Protein AF-A0A8H4LMF4-F1 (afdb_monomer)

Structure (mmCIF, N/CA/C/O backbone):
data_AF-A0A8H4LMF4-F1
#
_entry.id   AF-A0A8H4LMF4-F1
#
loop_
_atom_site.group_PDB
_atom_site.id
_atom_site.type_symbol
_atom_site.label_atom_id
_atom_site.label_alt_id
_atom_site.label_comp_id
_atom_site.label_asym_id
_atom_site.label_entity_id
_atom_site.label_seq_id
_atom_site.pdbx_PDB_ins_code
_atom_site.Cartn_x
_atom_site.Cartn_y
_atom_site.Cartn_z
_atom_site.occupancy
_atom_site.B_iso_or_equiv
_atom_site.auth_seq_id
_atom_site.auth_comp_id
_atom_site.auth_asym_id
_atom_site.auth_atom_id
_atom_site.pdbx_PDB_model_num
ATOM 1 N N . MET A 1 1 ? 52.850 6.516 -57.219 1.00 37.19 1 MET A N 1
ATOM 2 C CA . MET A 1 1 ? 51.976 7.660 -57.565 1.00 37.19 1 MET A CA 1
ATOM 3 C C . MET A 1 1 ? 50.960 7.797 -56.442 1.00 37.19 1 MET A C 1
ATOM 5 O O . MET A 1 1 ? 50.288 6.821 -56.139 1.00 37.19 1 MET A O 1
ATOM 9 N N . ALA A 1 2 ? 50.987 8.920 -55.722 1.00 30.38 2 ALA A N 1
ATOM 10 C CA . ALA A 1 2 ? 50.279 9.116 -54.456 1.00 30.38 2 ALA A CA 1
ATOM 11 C C . ALA A 1 2 ? 48.804 9.497 -54.676 1.00 30.38 2 ALA A C 1
ATOM 13 O O . ALA A 1 2 ? 48.503 10.345 -55.512 1.00 30.38 2 ALA A O 1
ATOM 14 N N . SER A 1 3 ? 47.906 8.867 -53.914 1.00 28.61 3 SER A N 1
ATOM 15 C CA . SER A 1 3 ? 46.463 9.133 -53.902 1.00 28.61 3 SER A CA 1
ATOM 16 C C . SER A 1 3 ? 46.163 10.343 -53.017 1.00 28.61 3 SER A C 1
ATOM 18 O O . SER A 1 3 ? 46.449 10.323 -51.821 1.00 28.61 3 SER A O 1
ATOM 20 N N . ILE A 1 4 ? 45.591 11.396 -53.596 1.00 36.53 4 ILE A N 1
ATOM 21 C CA . ILE A 1 4 ? 45.206 12.625 -52.895 1.00 36.53 4 ILE A CA 1
ATOM 22 C C . ILE A 1 4 ? 43.812 12.408 -52.288 1.00 36.53 4 ILE A C 1
ATOM 24 O O . ILE A 1 4 ? 42.828 12.309 -53.014 1.00 36.53 4 ILE A O 1
ATOM 28 N N . GLN A 1 5 ? 43.724 12.321 -50.959 1.00 33.41 5 GLN A N 1
ATOM 29 C CA . GLN A 1 5 ? 42.458 12.460 -50.230 1.00 33.41 5 GLN A CA 1
ATOM 30 C C . GLN A 1 5 ? 42.176 13.950 -49.961 1.00 33.41 5 GLN A C 1
ATOM 32 O O . GLN A 1 5 ? 43.108 14.675 -49.603 1.00 33.41 5 GLN A O 1
ATOM 37 N N . PRO A 1 6 ? 40.925 14.431 -50.071 1.00 35.62 6 PRO A N 1
ATOM 38 C CA . PRO A 1 6 ? 40.589 15.788 -49.665 1.00 35.62 6 PRO A CA 1
ATOM 39 C C . PRO A 1 6 ? 40.330 15.854 -48.152 1.00 35.62 6 PRO A C 1
ATOM 41 O O . PRO A 1 6 ? 39.355 15.307 -47.640 1.00 35.62 6 PRO A O 1
ATOM 44 N N . THR A 1 7 ? 41.192 16.577 -47.439 1.00 33.88 7 THR A N 1
ATOM 45 C CA . THR A 1 7 ? 40.993 16.957 -46.034 1.00 33.88 7 THR A CA 1
ATOM 46 C C . THR A 1 7 ? 40.410 18.368 -45.995 1.00 33.88 7 THR A C 1
ATOM 48 O O . THR A 1 7 ? 41.104 19.333 -46.312 1.00 33.88 7 THR A O 1
ATOM 51 N N . ILE A 1 8 ? 39.140 18.519 -45.616 1.00 35.94 8 ILE A N 1
ATOM 52 C CA . ILE A 1 8 ? 38.527 19.843 -45.427 1.00 35.94 8 ILE A CA 1
ATOM 53 C C . ILE A 1 8 ? 38.797 20.302 -43.986 1.00 35.94 8 ILE A C 1
ATOM 55 O O . ILE A 1 8 ? 38.193 19.798 -43.041 1.00 35.94 8 ILE A O 1
ATOM 59 N N . ASN A 1 9 ? 39.709 21.264 -43.821 1.00 31.86 9 ASN A N 1
ATOM 60 C CA . ASN A 1 9 ? 39.933 21.984 -42.564 1.00 31.86 9 ASN A CA 1
ATOM 61 C C . ASN A 1 9 ? 38.975 23.177 -42.476 1.00 31.86 9 ASN A C 1
ATOM 63 O O . ASN A 1 9 ? 39.055 24.093 -43.293 1.00 31.86 9 ASN A O 1
ATOM 67 N N . VAL A 1 10 ? 38.113 23.209 -41.458 1.00 36.44 10 VAL A N 1
ATOM 68 C CA . VAL A 1 10 ? 37.297 24.390 -41.145 1.00 36.44 10 VAL A CA 1
ATOM 69 C C . VAL A 1 10 ? 37.810 25.041 -39.862 1.00 36.44 10 VAL A C 1
ATOM 71 O O . VAL A 1 10 ? 37.569 24.547 -38.768 1.00 36.44 10 VAL A O 1
ATOM 74 N N . GLY A 1 11 ? 38.494 26.174 -40.043 1.00 30.83 11 GLY A N 1
ATOM 75 C CA . GLY A 1 11 ? 38.318 27.394 -39.247 1.00 30.83 11 GLY A CA 1
ATOM 76 C C . GLY A 1 11 ? 38.720 27.382 -37.771 1.00 30.83 11 GLY A C 1
ATOM 77 O O . GLY A 1 11 ? 37.921 27.078 -36.893 1.00 30.83 11 GLY A O 1
ATOM 78 N N . ASP A 1 12 ? 39.923 27.884 -37.513 1.00 37.81 12 ASP A N 1
ATOM 79 C CA . ASP A 1 12 ? 40.438 28.325 -36.216 1.00 37.81 12 ASP A CA 1
ATOM 80 C C . ASP A 1 12 ? 39.763 29.640 -35.750 1.00 37.81 12 ASP A C 1
ATOM 82 O O . ASP A 1 12 ? 39.756 30.626 -36.490 1.00 37.81 12 ASP A O 1
ATOM 86 N N . ARG A 1 13 ? 39.215 29.686 -34.523 1.00 37.28 13 ARG A N 1
ATOM 87 C CA . ARG A 1 13 ? 38.953 30.934 -33.766 1.00 37.28 13 ARG A CA 1
ATOM 88 C C . ARG A 1 13 ? 39.020 30.699 -32.247 1.00 37.28 13 ARG A C 1
ATOM 90 O O . ARG A 1 13 ? 38.027 30.410 -31.592 1.00 37.28 13 ARG A O 1
ATOM 97 N N . ARG A 1 14 ? 40.234 30.888 -31.723 1.00 35.28 14 ARG A N 1
ATOM 98 C CA . ARG A 1 14 ? 40.626 31.573 -30.468 1.00 35.28 14 ARG A CA 1
ATOM 99 C C . ARG A 1 14 ? 39.743 31.418 -29.213 1.00 35.28 14 ARG A C 1
ATOM 101 O O . ARG A 1 14 ? 38.693 32.027 -29.045 1.00 35.28 14 ARG A O 1
ATOM 108 N N . THR A 1 15 ? 40.352 30.710 -28.270 1.00 38.94 15 THR A N 1
ATOM 109 C CA . THR A 1 15 ? 40.302 30.779 -26.801 1.00 38.94 15 THR A CA 1
ATOM 110 C C . THR A 1 15 ? 39.952 32.129 -26.138 1.00 38.94 15 THR A C 1
ATOM 112 O O . THR A 1 15 ? 40.621 33.135 -26.356 1.00 38.94 15 THR A O 1
ATOM 115 N N . ARG A 1 16 ? 39.024 32.088 -25.164 1.00 29.27 16 ARG A N 1
ATOM 116 C CA . ARG A 1 16 ? 39.100 32.785 -23.854 1.00 29.27 16 ARG A CA 1
ATOM 117 C C . ARG A 1 16 ? 38.249 32.025 -22.812 1.00 29.27 16 ARG A C 1
ATOM 119 O O . ARG A 1 16 ? 37.039 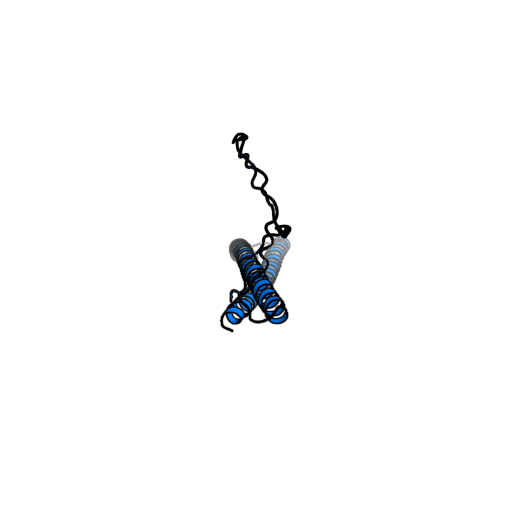31.919 -22.967 1.00 29.27 16 ARG A O 1
ATOM 126 N N . ARG A 1 17 ? 38.888 31.475 -21.770 1.00 33.31 17 ARG A N 1
ATOM 127 C CA . ARG A 1 17 ? 38.258 31.091 -20.481 1.00 33.31 17 ARG A CA 1
ATOM 128 C C . ARG A 1 17 ? 38.420 32.270 -19.476 1.00 33.31 17 ARG A C 1
ATOM 130 O O . ARG A 1 17 ? 39.009 33.278 -19.859 1.00 33.31 17 ARG A O 1
ATOM 137 N N . PRO A 1 18 ? 38.047 32.134 -18.190 1.00 42.94 18 PRO A N 1
ATOM 138 C CA . PRO A 1 18 ? 36.708 32.324 -17.629 1.00 42.94 18 PRO A CA 1
ATOM 139 C C . PRO A 1 18 ? 36.718 33.466 -16.584 1.00 42.94 18 PRO A C 1
ATOM 141 O O . PRO A 1 18 ? 37.774 33.812 -16.062 1.00 42.94 18 PRO A O 1
ATOM 144 N N . GLN A 1 19 ? 35.567 34.023 -16.205 1.00 32.56 19 GLN A N 1
ATOM 145 C CA . GLN A 1 19 ? 35.480 34.757 -14.937 1.00 32.56 19 GLN A CA 1
ATOM 146 C C . GLN A 1 19 ? 34.341 34.210 -14.080 1.00 32.56 19 GLN A C 1
ATOM 148 O O . GLN A 1 19 ? 33.187 34.147 -14.490 1.00 32.56 19 GLN A O 1
ATOM 153 N N . SER A 1 20 ? 34.789 33.728 -12.923 1.00 35.66 20 SER A N 1
ATOM 154 C CA . SER A 1 20 ? 34.097 33.298 -11.716 1.00 35.66 20 SER A CA 1
ATOM 155 C C . SER A 1 20 ? 32.920 34.196 -11.332 1.00 35.66 20 SER A C 1
ATOM 157 O O . SER A 1 20 ? 33.080 35.413 -11.307 1.00 35.66 20 SER A O 1
ATOM 159 N N . LEU A 1 21 ? 31.799 33.593 -10.927 1.00 34.34 21 LEU A N 1
ATOM 160 C CA . LEU A 1 21 ? 30.841 34.233 -10.027 1.00 34.34 21 LEU A CA 1
ATOM 161 C C . LEU A 1 21 ? 30.646 33.371 -8.778 1.00 34.34 21 LEU A C 1
ATOM 163 O O . LEU A 1 21 ? 30.703 32.143 -8.829 1.00 34.34 21 LEU A O 1
ATOM 167 N N . GLU A 1 22 ? 30.500 34.089 -7.675 1.00 33.75 22 GLU A N 1
ATOM 168 C CA . GLU A 1 22 ? 30.619 33.703 -6.277 1.00 33.75 22 GLU A CA 1
ATOM 169 C C . GLU A 1 22 ? 29.690 32.572 -5.822 1.00 33.75 22 GLU A C 1
ATOM 171 O O . GLU A 1 22 ? 28.582 32.377 -6.317 1.00 33.75 22 GLU A O 1
ATOM 176 N N . ALA A 1 23 ? 30.160 31.855 -4.804 1.00 39.62 23 ALA A N 1
ATOM 177 C CA . ALA A 1 23 ? 29.376 30.929 -4.008 1.00 39.62 23 ALA A CA 1
ATOM 178 C C . ALA A 1 23 ? 28.623 31.672 -2.894 1.00 39.62 23 ALA A C 1
ATOM 180 O O . ALA A 1 23 ? 29.232 32.485 -2.207 1.00 39.62 23 ALA A O 1
ATOM 181 N N . MET A 1 24 ? 27.352 31.320 -2.664 1.00 32.31 24 MET A N 1
ATOM 182 C CA . MET A 1 24 ? 26.689 31.189 -1.347 1.00 32.31 24 MET A CA 1
ATOM 183 C C . MET A 1 24 ? 25.247 30.645 -1.553 1.00 32.31 24 MET A C 1
ATOM 185 O O . MET A 1 24 ? 24.764 30.619 -2.684 1.00 32.31 24 MET A O 1
ATOM 189 N N . PRO A 1 25 ? 24.608 30.065 -0.519 1.00 45.34 25 PRO A N 1
ATOM 190 C CA . PRO A 1 25 ? 24.019 28.732 -0.564 1.00 45.34 25 PRO A CA 1
ATOM 191 C C . PRO A 1 25 ? 22.495 28.754 -0.378 1.00 45.34 25 PRO A C 1
ATOM 193 O O . PRO A 1 25 ? 21.928 29.713 0.132 1.00 45.34 25 PRO A O 1
ATOM 196 N N . GLY A 1 26 ? 21.830 27.649 -0.713 1.00 37.81 26 GLY A N 1
ATOM 197 C CA . GLY A 1 26 ? 20.435 27.433 -0.322 1.00 37.81 26 GLY A CA 1
ATOM 198 C C . GLY A 1 26 ? 19.456 27.493 -1.483 1.00 37.81 26 GLY A C 1
ATOM 199 O O . GLY A 1 26 ? 18.756 28.475 -1.695 1.00 37.81 26 GLY A O 1
ATOM 200 N N . SER A 1 27 ? 19.386 26.401 -2.231 1.00 38.75 27 SER A N 1
ATOM 201 C CA . SER A 1 27 ? 18.158 25.906 -2.860 1.00 38.75 27 SER A CA 1
ATOM 202 C C . SER A 1 27 ? 18.509 24.599 -3.561 1.00 38.75 27 SER A C 1
ATOM 204 O O . SER A 1 27 ? 19.364 24.560 -4.439 1.00 38.75 27 SER A O 1
ATOM 206 N N . LEU A 1 28 ? 17.883 23.503 -3.135 1.00 38.47 28 LEU A N 1
ATOM 207 C CA . LEU A 1 28 ? 17.814 22.280 -3.930 1.00 38.47 28 LEU A CA 1
ATOM 208 C C . LEU A 1 28 ? 17.067 22.622 -5.224 1.00 38.47 28 LEU A C 1
ATOM 210 O O . LEU A 1 28 ? 15.889 22.980 -5.136 1.00 38.47 28 LEU A O 1
ATOM 214 N N . PRO A 1 29 ? 17.671 22.511 -6.419 1.00 38.03 29 PRO A N 1
ATOM 215 C CA . PRO A 1 29 ? 16.884 22.609 -7.624 1.00 38.03 29 PRO A CA 1
ATOM 216 C C . PRO A 1 29 ? 16.216 21.246 -7.843 1.00 38.03 29 PRO A C 1
ATOM 218 O O . PRO A 1 29 ? 16.851 20.262 -8.230 1.00 38.03 29 PRO A O 1
ATOM 221 N N . LEU A 1 30 ? 14.906 21.198 -7.583 1.00 39.38 30 LEU A N 1
ATOM 222 C CA . LEU A 1 30 ? 13.973 20.250 -8.196 1.00 39.38 30 LEU A CA 1
ATOM 223 C C . LEU A 1 30 ? 13.990 20.480 -9.716 1.00 39.38 30 LEU A C 1
ATOM 225 O O . LEU A 1 30 ? 13.081 21.068 -10.290 1.00 39.38 30 LEU A O 1
ATOM 229 N N . THR A 1 31 ? 15.066 20.066 -10.376 1.00 36.69 31 THR A N 1
ATOM 230 C CA . THR A 1 31 ? 15.189 20.090 -11.836 1.00 36.69 31 THR A CA 1
ATOM 231 C C . THR A 1 31 ? 15.219 18.665 -12.356 1.00 36.69 31 THR A C 1
ATOM 233 O O . THR A 1 31 ? 16.272 18.043 -12.467 1.00 36.69 31 THR A O 1
ATOM 236 N N . PHE A 1 32 ? 14.040 18.170 -12.717 1.00 36.97 32 PHE A N 1
ATOM 237 C CA . PHE A 1 32 ? 13.854 17.166 -13.760 1.00 36.97 32 PHE A CA 1
ATOM 238 C C . PHE A 1 32 ? 12.726 17.662 -14.684 1.00 36.97 32 PHE A C 1
ATOM 240 O O . PHE A 1 32 ? 11.806 18.309 -14.189 1.00 36.97 32 PHE A O 1
ATOM 247 N N . PRO A 1 33 ? 12.746 17.376 -15.998 1.00 45.91 33 PRO A N 1
ATOM 248 C CA . PRO A 1 33 ? 13.679 16.526 -16.715 1.00 45.91 33 PRO A CA 1
ATOM 249 C C . PRO A 1 33 ? 14.702 17.348 -17.504 1.00 45.91 33 PRO A C 1
ATOM 251 O O . PRO A 1 33 ? 14.444 18.457 -17.968 1.00 45.91 33 PRO A O 1
ATOM 254 N N . VAL A 1 34 ? 15.873 16.746 -17.687 1.00 41.25 34 VAL A N 1
ATOM 255 C CA . VAL A 1 34 ? 16.858 17.140 -18.690 1.00 41.25 34 VAL A CA 1
ATOM 256 C C . VAL A 1 34 ? 16.128 17.304 -20.025 1.00 41.25 34 VAL A C 1
ATOM 258 O O . VAL A 1 34 ? 15.798 16.316 -20.680 1.00 41.25 34 VAL A O 1
ATOM 261 N N . LEU A 1 35 ? 15.877 18.551 -20.439 1.00 38.50 35 LEU A N 1
ATOM 262 C CA . LEU A 1 35 ? 15.770 18.865 -21.856 1.00 38.50 35 LEU A CA 1
ATOM 263 C C . LEU A 1 35 ? 17.025 18.261 -22.466 1.00 38.50 35 LEU A C 1
ATOM 265 O O . LEU A 1 35 ? 18.138 18.667 -22.122 1.00 38.50 35 LEU A O 1
ATOM 269 N N . VAL A 1 36 ? 16.856 17.249 -23.313 1.00 41.84 36 VAL A N 1
ATOM 270 C CA . VAL A 1 36 ? 17.948 16.742 -24.131 1.00 41.84 36 VAL A CA 1
ATOM 271 C C . VAL A 1 36 ? 18.276 17.865 -25.107 1.00 41.84 36 VAL A C 1
ATOM 273 O O . VAL A 1 36 ? 17.818 17.896 -26.245 1.00 41.84 36 VAL A O 1
ATOM 276 N N . GLN A 1 37 ? 19.045 18.844 -24.634 1.00 38.66 37 GLN A N 1
ATOM 277 C CA . GLN A 1 37 ? 19.803 19.740 -25.473 1.00 38.66 37 GLN A CA 1
ATOM 278 C C . GLN A 1 37 ? 20.791 18.815 -26.176 1.00 38.66 37 GLN A C 1
ATOM 280 O O . GLN A 1 37 ? 21.867 18.510 -25.661 1.00 38.66 37 GLN A O 1
ATOM 285 N N . MET A 1 38 ? 20.368 18.276 -27.324 1.00 40.09 38 MET A N 1
ATOM 286 C CA . MET A 1 38 ? 21.235 17.561 -28.245 1.00 40.09 38 MET A CA 1
ATOM 287 C C . MET A 1 38 ? 22.289 18.574 -28.679 1.00 40.09 38 MET A C 1
ATOM 289 O O . MET A 1 38 ? 22.120 19.317 -29.645 1.00 40.09 38 MET A O 1
ATOM 293 N N . SER A 1 39 ? 23.374 18.665 -27.913 1.00 44.06 39 SER A N 1
ATOM 294 C CA . SER A 1 39 ? 24.562 19.365 -28.349 1.00 44.06 39 SER A CA 1
ATOM 295 C C . SER A 1 39 ? 24.933 18.744 -29.691 1.00 44.06 39 SER A C 1
ATOM 297 O O . SER A 1 39 ? 25.075 17.521 -29.761 1.00 44.06 39 SER A O 1
ATOM 299 N N . ARG A 1 40 ? 25.062 19.552 -30.751 1.00 44.50 40 ARG A N 1
ATOM 300 C CA . ARG A 1 40 ? 25.661 19.123 -32.024 1.00 44.50 40 ARG A CA 1
ATOM 301 C C . ARG A 1 40 ? 27.140 18.814 -31.771 1.00 44.50 40 ARG A C 1
ATOM 303 O O . ARG A 1 40 ? 28.020 19.588 -32.123 1.00 44.50 40 ARG A O 1
ATOM 310 N N . ARG A 1 41 ? 27.414 17.735 -31.045 1.00 52.19 41 ARG A N 1
ATOM 311 C CA . ARG A 1 41 ? 28.750 17.223 -30.774 1.00 52.19 41 ARG A CA 1
ATOM 312 C C . ARG A 1 41 ? 28.983 16.079 -31.741 1.00 52.19 41 ARG A C 1
ATOM 314 O O . ARG A 1 41 ? 28.184 15.149 -31.813 1.00 52.19 41 ARG A O 1
ATOM 321 N N . VAL A 1 42 ? 30.082 16.176 -32.479 1.00 50.69 42 VAL A N 1
ATOM 322 C CA . VAL A 1 42 ? 30.622 15.086 -33.292 1.00 50.69 42 VAL A CA 1
ATOM 323 C C . VAL A 1 42 ? 30.938 13.929 -32.340 1.00 50.69 42 VAL A C 1
ATOM 325 O O . VAL A 1 42 ? 31.896 14.018 -31.571 1.00 50.69 42 VAL A O 1
ATOM 328 N N . ALA A 1 43 ? 30.115 12.876 -32.324 1.00 54.03 43 ALA A N 1
ATOM 329 C CA . ALA A 1 43 ? 30.354 11.713 -31.470 1.00 54.03 43 ALA A CA 1
ATOM 330 C C . ALA A 1 43 ? 31.282 10.722 -32.180 1.00 54.03 43 ALA A C 1
ATOM 332 O O . ALA A 1 43 ? 30.866 9.680 -32.673 1.00 54.03 43 ALA A O 1
ATOM 333 N N . GLY A 1 44 ? 32.567 11.072 -32.222 1.00 56.78 44 GLY A N 1
ATOM 334 C CA . GLY A 1 44 ? 33.632 10.157 -32.627 1.00 56.78 44 GLY A CA 1
ATOM 335 C C . GLY A 1 44 ? 33.738 9.883 -34.130 1.00 56.78 44 GLY A C 1
ATOM 336 O O . GLY A 1 44 ? 32.970 10.383 -34.948 1.00 56.78 44 GLY A O 1
ATOM 337 N N . LYS A 1 45 ? 34.772 9.116 -34.492 1.00 57.94 45 LYS A N 1
ATOM 338 C CA . LYS A 1 45 ? 35.070 8.697 -35.867 1.00 57.94 45 LYS A CA 1
ATOM 339 C C . LYS A 1 45 ? 34.550 7.277 -36.082 1.00 57.94 45 LYS A C 1
ATOM 341 O O . LYS A 1 45 ? 34.955 6.371 -35.357 1.00 57.94 45 LYS A O 1
ATOM 346 N N . VAL A 1 46 ? 33.710 7.081 -37.093 1.00 59.62 46 VAL A N 1
ATOM 347 C CA . VAL A 1 46 ? 33.285 5.752 -37.554 1.00 59.62 46 VAL A CA 1
ATOM 348 C C . VAL A 1 46 ? 34.150 5.376 -38.755 1.00 59.62 46 VAL A C 1
ATOM 350 O O . VAL A 1 46 ? 34.158 6.095 -39.749 1.00 59.62 46 VAL A O 1
ATOM 353 N N . HIS A 1 47 ? 34.891 4.270 -38.666 1.00 60.31 47 HIS A N 1
ATOM 354 C CA . HIS A 1 47 ? 35.567 3.688 -39.828 1.00 60.31 47 HIS A CA 1
ATOM 355 C C . HIS A 1 47 ? 34.607 2.690 -40.476 1.00 60.31 47 HIS A C 1
ATOM 357 O O . HIS A 1 47 ? 34.265 1.682 -39.862 1.00 60.31 47 HIS A O 1
ATOM 363 N N . ALA A 1 48 ? 34.146 2.979 -41.691 1.00 64.81 48 ALA A N 1
ATOM 364 C CA . ALA A 1 48 ? 33.299 2.080 -42.468 1.00 64.81 48 ALA A CA 1
ATOM 365 C C . ALA A 1 48 ? 33.672 2.162 -43.953 1.00 64.81 48 ALA A C 1
ATOM 367 O O . ALA A 1 48 ? 34.179 3.180 -44.416 1.00 64.81 48 ALA A O 1
ATOM 368 N N . ALA A 1 49 ? 33.445 1.067 -44.682 1.00 64.62 49 ALA A N 1
ATOM 369 C CA . ALA A 1 49 ? 33.866 0.921 -46.075 1.00 64.62 49 ALA A CA 1
ATOM 370 C C . ALA A 1 49 ? 33.079 1.807 -47.058 1.00 64.62 49 ALA A C 1
ATOM 372 O O . ALA A 1 49 ? 33.584 2.119 -48.131 1.00 64.62 49 ALA A O 1
ATOM 373 N N . THR A 1 50 ? 31.856 2.209 -46.701 1.00 72.56 50 THR A N 1
ATOM 374 C CA . THR A 1 50 ? 30.969 3.033 -47.533 1.00 72.56 50 THR A CA 1
ATOM 375 C C . THR A 1 50 ? 30.180 4.018 -46.675 1.00 72.56 50 THR A C 1
ATOM 377 O O . THR A 1 50 ? 29.954 3.782 -45.485 1.00 72.56 50 THR A O 1
ATOM 380 N N . GLU A 1 51 ? 29.732 5.120 -47.277 1.00 74.06 51 GLU A N 1
ATOM 381 C CA . GLU A 1 51 ? 28.924 6.140 -46.595 1.00 74.06 51 GLU A CA 1
ATOM 382 C C . GLU A 1 51 ? 27.609 5.570 -46.039 1.00 74.06 51 GLU A C 1
ATOM 384 O O . GLU A 1 51 ? 27.245 5.871 -44.901 1.00 74.06 51 GLU A O 1
ATOM 389 N N . ASP A 1 52 ? 26.954 4.656 -46.759 1.00 76.44 52 ASP A N 1
ATOM 390 C CA . ASP A 1 52 ? 25.750 3.965 -46.274 1.00 76.44 52 ASP A CA 1
ATOM 391 C C . ASP A 1 52 ? 26.018 3.147 -45.003 1.00 76.44 52 ASP A C 1
ATOM 393 O O . ASP A 1 52 ? 25.211 3.140 -44.069 1.00 76.44 52 ASP A O 1
ATOM 397 N N . LEU A 1 53 ? 27.187 2.502 -44.921 1.00 72.12 53 LEU A N 1
ATOM 398 C CA . LEU A 1 53 ? 27.597 1.741 -43.744 1.00 72.12 53 LEU A CA 1
ATOM 399 C C . LEU A 1 53 ? 27.930 2.670 -42.565 1.00 72.12 53 LEU A C 1
ATOM 401 O O . LEU A 1 53 ? 27.653 2.319 -41.417 1.00 72.12 53 LEU A O 1
ATOM 405 N N . ILE A 1 54 ? 28.450 3.877 -42.831 1.00 72.62 54 ILE A N 1
ATOM 406 C CA . ILE A 1 54 ? 28.637 4.925 -41.815 1.00 72.62 54 ILE A CA 1
ATOM 407 C C . ILE A 1 54 ? 27.279 5.372 -41.274 1.00 72.62 54 ILE A C 1
ATOM 409 O O . ILE A 1 54 ? 27.100 5.402 -40.056 1.00 72.62 54 ILE A O 1
ATOM 413 N N . VAL A 1 55 ? 26.304 5.678 -42.135 1.00 76.94 55 VAL A N 1
ATOM 414 C CA . VAL A 1 55 ? 24.966 6.117 -41.707 1.00 76.94 55 VAL A CA 1
ATOM 415 C C . VAL A 1 55 ? 24.267 5.025 -40.898 1.00 76.94 55 VAL A C 1
ATOM 417 O O . VAL A 1 55 ? 23.712 5.314 -39.836 1.00 76.94 55 VAL A O 1
ATOM 420 N N . LEU A 1 56 ? 24.328 3.771 -41.350 1.00 76.00 56 LEU A N 1
ATOM 421 C CA . LEU A 1 56 ? 23.711 2.638 -40.662 1.00 76.00 56 LEU A CA 1
ATOM 422 C C . LEU A 1 56 ? 24.366 2.370 -39.297 1.00 76.00 56 LEU A C 1
ATOM 424 O O . LEU A 1 56 ? 23.665 2.259 -38.291 1.00 76.00 56 LEU A O 1
ATOM 428 N N . SER A 1 57 ? 25.702 2.339 -39.245 1.00 72.19 57 SER A N 1
ATOM 429 C CA . SER A 1 57 ? 26.485 2.176 -38.011 1.00 72.19 57 SER A CA 1
ATOM 430 C C . SER A 1 57 ? 26.217 3.304 -37.014 1.00 72.19 57 SER A C 1
ATOM 432 O O . SER A 1 57 ? 25.982 3.059 -35.828 1.00 72.19 57 SER A O 1
ATOM 434 N N . THR A 1 58 ? 26.171 4.545 -37.501 1.00 74.06 58 THR A N 1
ATOM 435 C CA . THR A 1 58 ? 25.898 5.730 -36.682 1.00 74.06 58 THR A CA 1
ATOM 436 C C . THR A 1 58 ? 24.470 5.693 -36.142 1.00 74.06 58 THR A C 1
ATOM 438 O O . THR A 1 58 ? 24.264 5.876 -34.947 1.00 74.06 58 THR A O 1
ATOM 441 N N . ARG A 1 59 ? 23.466 5.375 -36.971 1.00 76.06 59 ARG A N 1
ATOM 442 C CA . ARG A 1 59 ? 22.079 5.216 -36.503 1.00 76.06 59 ARG A CA 1
ATOM 443 C C . ARG A 1 59 ? 21.970 4.125 -35.444 1.00 76.06 59 ARG A C 1
ATOM 445 O O . ARG A 1 59 ? 21.420 4.377 -34.379 1.00 76.06 59 ARG A O 1
ATOM 452 N N . TYR A 1 60 ? 22.543 2.951 -35.695 1.00 75.31 60 TYR A N 1
ATOM 453 C CA . TYR A 1 60 ? 22.505 1.840 -34.748 1.00 75.31 60 TYR A CA 1
ATOM 454 C C . TYR A 1 60 ? 23.150 2.201 -33.402 1.00 75.31 60 TYR A C 1
ATOM 456 O O . TYR A 1 60 ? 22.542 2.002 -32.350 1.00 75.31 60 TYR A O 1
ATOM 464 N N . THR A 1 61 ? 24.355 2.777 -33.417 1.00 73.69 61 THR A N 1
ATOM 465 C CA . THR A 1 61 ? 25.080 3.146 -32.191 1.00 73.69 61 THR A CA 1
ATOM 466 C C . THR A 1 61 ? 24.378 4.251 -31.411 1.00 73.69 61 THR A C 1
ATOM 468 O O . THR A 1 61 ? 24.180 4.104 -30.206 1.00 73.69 61 THR A O 1
ATOM 471 N N . TYR A 1 62 ? 23.927 5.321 -32.069 1.00 72.31 62 TYR A N 1
ATOM 472 C CA . TYR A 1 62 ? 23.195 6.393 -31.393 1.00 72.31 62 TYR A CA 1
ATOM 473 C C . TYR A 1 62 ? 21.860 5.910 -30.824 1.00 72.31 62 TYR A C 1
ATOM 475 O O . TYR A 1 62 ? 21.564 6.188 -29.661 1.00 72.31 62 TYR A O 1
ATOM 483 N N . THR A 1 63 ? 21.074 5.153 -31.595 1.00 76.75 63 THR A N 1
ATOM 484 C CA . THR A 1 63 ? 19.808 4.586 -31.113 1.00 76.75 63 THR A CA 1
ATOM 485 C C . THR A 1 63 ? 20.044 3.652 -29.927 1.00 76.75 63 THR A C 1
ATOM 487 O O . THR A 1 63 ? 19.339 3.754 -28.924 1.00 76.75 63 THR A O 1
ATOM 490 N N . ARG A 1 64 ? 21.077 2.801 -29.975 1.00 77.44 64 ARG A N 1
ATOM 491 C CA . ARG A 1 64 ? 21.448 1.924 -28.856 1.00 77.44 64 ARG A CA 1
ATOM 492 C C . ARG A 1 64 ? 21.833 2.723 -27.609 1.00 77.44 64 ARG A C 1
ATOM 494 O O . ARG A 1 64 ? 21.326 2.429 -26.530 1.00 77.44 64 ARG A O 1
ATOM 501 N N . CYS A 1 65 ? 22.659 3.759 -27.749 1.00 73.06 65 CYS A N 1
ATOM 502 C CA . CYS A 1 65 ? 23.050 4.629 -26.638 1.00 73.06 65 CYS A CA 1
ATOM 503 C C . CYS A 1 65 ? 21.849 5.355 -26.017 1.00 73.06 65 CYS A C 1
ATOM 505 O O . CYS A 1 65 ? 21.722 5.391 -24.794 1.00 73.06 65 CYS A O 1
ATOM 507 N N . ILE A 1 66 ? 20.948 5.901 -26.838 1.00 78.62 66 ILE A N 1
ATOM 508 C CA . ILE A 1 66 ? 19.725 6.563 -26.362 1.00 78.62 66 ILE A CA 1
ATOM 509 C C . ILE A 1 66 ? 18.839 5.568 -25.607 1.00 78.62 66 ILE A C 1
ATOM 511 O O . ILE A 1 66 ? 18.407 5.868 -24.495 1.00 78.62 66 ILE A O 1
ATOM 515 N N . ASN A 1 67 ? 18.636 4.365 -26.148 1.00 79.50 67 ASN A N 1
ATOM 516 C CA . ASN A 1 67 ? 17.844 3.324 -25.493 1.00 79.50 67 ASN A CA 1
ATOM 517 C C . ASN A 1 67 ? 18.452 2.894 -24.150 1.00 79.50 67 ASN A C 1
ATOM 519 O O . ASN A 1 67 ? 17.723 2.756 -23.169 1.00 79.50 67 ASN A O 1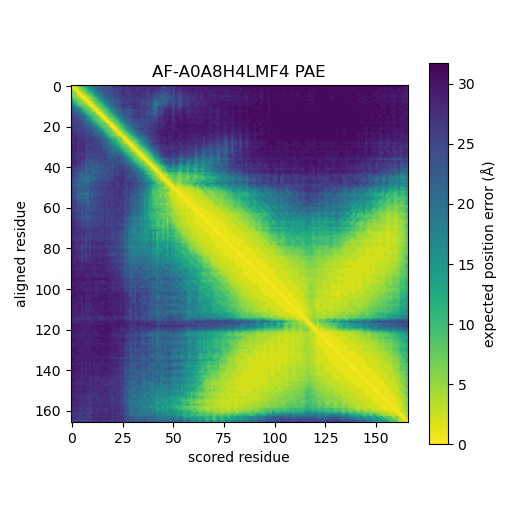
ATOM 523 N N . MET A 1 68 ? 19.779 2.747 -24.065 1.00 79.25 68 MET A N 1
ATOM 524 C CA . MET A 1 68 ? 20.466 2.455 -22.801 1.00 79.25 68 MET A CA 1
ATOM 525 C C . MET A 1 68 ? 20.304 3.591 -21.779 1.00 79.25 68 MET A C 1
ATOM 527 O O . MET A 1 68 ? 20.046 3.320 -20.606 1.00 79.25 68 MET A O 1
ATOM 531 N N . MET A 1 69 ? 20.404 4.856 -22.205 1.00 80.12 69 MET A N 1
ATOM 532 C CA . MET A 1 69 ? 20.214 6.014 -21.322 1.00 80.12 69 MET A CA 1
ATOM 533 C C . MET A 1 69 ? 18.779 6.116 -20.798 1.00 80.12 69 MET A C 1
ATOM 535 O O . MET A 1 69 ? 18.583 6.231 -19.587 1.00 80.12 69 MET A O 1
ATOM 539 N N . LEU A 1 70 ? 17.780 6.036 -21.682 1.00 81.44 70 LEU A N 1
ATOM 540 C CA . LEU A 1 70 ? 16.363 6.088 -21.307 1.00 81.44 70 LEU A CA 1
ATOM 541 C C . LEU A 1 70 ? 15.996 4.941 -20.367 1.00 81.44 70 LEU A C 1
ATOM 543 O O . LEU A 1 70 ? 15.315 5.146 -19.364 1.00 81.44 70 LEU A O 1
ATOM 547 N N . ARG A 1 71 ? 16.512 3.739 -20.633 1.00 81.94 71 ARG A N 1
ATOM 548 C CA . ARG A 1 71 ? 16.331 2.590 -19.748 1.00 81.94 71 ARG A CA 1
ATOM 549 C C . ARG A 1 71 ? 16.973 2.804 -18.377 1.00 81.94 71 ARG A C 1
ATOM 551 O O . ARG A 1 71 ? 16.338 2.518 -17.366 1.00 81.94 71 ARG A O 1
ATOM 558 N N . GLY A 1 72 ? 18.196 3.333 -18.326 1.00 80.75 72 GLY A N 1
ATOM 559 C CA . GLY A 1 72 ? 18.859 3.677 -17.068 1.00 80.75 72 GLY A CA 1
ATOM 560 C C . GLY A 1 72 ? 18.073 4.710 -16.254 1.00 80.75 72 GLY A C 1
ATOM 561 O O . GLY A 1 72 ? 17.941 4.565 -15.040 1.00 80.75 72 GLY A O 1
ATOM 562 N N . GLN A 1 73 ? 17.495 5.718 -16.913 1.00 83.56 73 GLN A N 1
ATOM 563 C CA . GLN A 1 73 ? 16.595 6.680 -16.267 1.00 83.56 73 GLN A CA 1
ATOM 564 C C . GLN A 1 73 ? 15.316 6.011 -15.753 1.00 83.56 73 GLN A C 1
ATOM 566 O O . GLN A 1 73 ? 14.937 6.246 -14.607 1.00 83.56 73 GLN A O 1
ATOM 571 N N . ARG A 1 74 ? 14.695 5.133 -16.550 1.00 85.00 74 ARG A N 1
ATOM 572 C CA . ARG A 1 74 ? 13.487 4.394 -16.158 1.00 85.00 74 ARG A CA 1
ATOM 573 C C . ARG A 1 74 ? 13.726 3.506 -14.937 1.00 85.00 74 ARG A C 1
ATOM 575 O O . ARG A 1 74 ? 12.925 3.542 -14.013 1.00 85.00 74 ARG A O 1
ATOM 582 N N . MET A 1 75 ? 14.852 2.792 -14.886 1.00 84.94 75 MET A N 1
ATOM 583 C CA . MET A 1 75 ? 15.248 1.980 -13.726 1.00 84.94 75 MET A CA 1
ATOM 584 C C . MET A 1 75 ? 15.436 2.818 -12.456 1.00 84.94 75 MET A C 1
ATOM 586 O O . MET A 1 75 ? 15.010 2.407 -11.380 1.00 84.94 75 MET A O 1
ATOM 590 N N . ARG A 1 76 ? 16.055 4.002 -12.566 1.00 83.94 76 ARG A N 1
ATOM 591 C CA . ARG A 1 76 ? 16.213 4.915 -11.419 1.00 83.94 76 ARG A CA 1
ATOM 592 C C . ARG A 1 76 ? 14.873 5.443 -10.929 1.00 83.94 76 ARG A C 1
ATOM 594 O O . ARG A 1 76 ? 14.640 5.452 -9.727 1.00 83.94 76 ARG A O 1
ATOM 601 N N . PHE A 1 77 ? 14.014 5.871 -11.852 1.00 89.06 77 PHE A N 1
ATOM 602 C CA . PHE A 1 77 ? 12.680 6.356 -11.516 1.00 89.06 77 PHE A CA 1
ATOM 603 C C . PHE A 1 77 ? 11.872 5.269 -10.803 1.00 89.06 77 PHE A C 1
ATOM 605 O O . PHE A 1 77 ? 11.384 5.501 -9.706 1.00 89.06 77 PHE A O 1
ATOM 612 N N . LEU A 1 78 ? 11.849 4.059 -11.367 1.00 88.44 78 LEU A N 1
ATOM 613 C CA . LEU A 1 78 ? 11.185 2.896 -10.784 1.00 88.44 78 LEU A CA 1
ATOM 614 C C . LEU A 1 78 ? 11.690 2.589 -9.366 1.00 88.44 78 LEU A C 1
ATOM 616 O O . LEU A 1 78 ? 10.890 2.412 -8.455 1.00 88.44 78 LEU A O 1
ATOM 620 N N . GLY A 1 79 ? 13.012 2.602 -9.157 1.00 85.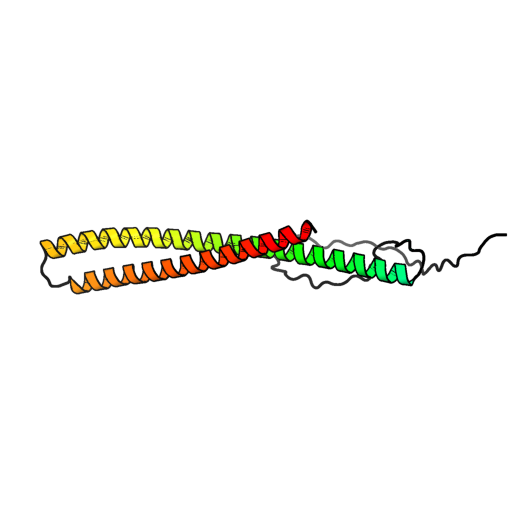69 79 GLY A N 1
ATOM 621 C CA . GLY A 1 79 ? 13.605 2.394 -7.835 1.00 85.69 79 GLY A CA 1
ATOM 622 C C . GLY A 1 79 ? 13.175 3.442 -6.803 1.00 85.69 79 GLY A C 1
ATOM 623 O O . GLY A 1 79 ? 12.835 3.079 -5.679 1.00 85.69 79 GLY A O 1
ATOM 624 N N . LEU A 1 80 ? 13.134 4.724 -7.182 1.00 90.75 80 LEU A N 1
ATOM 625 C CA . LEU A 1 80 ? 12.656 5.801 -6.304 1.00 90.75 80 LEU A CA 1
ATOM 626 C C . LEU A 1 80 ? 11.160 5.661 -5.991 1.00 90.75 80 LEU A C 1
ATOM 628 O O . LEU A 1 80 ? 10.759 5.819 -4.841 1.00 90.75 80 LEU A O 1
ATOM 632 N N . THR A 1 81 ? 10.338 5.325 -6.989 1.00 90.19 81 THR A N 1
ATOM 633 C CA . THR A 1 81 ? 8.899 5.096 -6.801 1.00 90.19 81 THR A CA 1
ATOM 634 C C . THR A 1 81 ? 8.639 3.940 -5.838 1.00 90.19 81 THR A C 1
ATOM 636 O O . THR A 1 81 ? 7.825 4.078 -4.929 1.00 90.19 81 THR A O 1
ATOM 639 N N . MET A 1 82 ? 9.366 2.828 -5.981 1.00 90.12 82 MET A N 1
ATOM 640 C CA . MET A 1 82 ? 9.262 1.693 -5.063 1.00 90.12 82 MET A CA 1
ATOM 641 C C . MET A 1 82 ? 9.672 2.066 -3.635 1.00 90.12 82 MET A C 1
ATOM 643 O O . MET A 1 82 ? 8.998 1.670 -2.691 1.00 90.12 82 MET A O 1
ATOM 647 N N . GLN A 1 83 ? 10.749 2.840 -3.457 1.00 91.44 83 GLN A N 1
ATOM 648 C CA . GLN A 1 83 ? 11.172 3.303 -2.129 1.00 91.44 83 GLN A CA 1
ATOM 649 C C . GLN A 1 83 ? 10.108 4.176 -1.461 1.00 91.44 83 GLN A C 1
ATOM 651 O O . GLN A 1 83 ? 9.809 3.977 -0.285 1.00 91.44 83 GLN A O 1
ATOM 656 N N . LEU A 1 84 ? 9.514 5.106 -2.214 1.00 92.25 84 LEU A N 1
ATOM 657 C CA . LEU A 1 84 ? 8.427 5.945 -1.716 1.00 92.25 84 LEU A CA 1
ATOM 658 C C . LEU A 1 84 ? 7.217 5.092 -1.314 1.00 92.25 84 LEU A C 1
ATOM 660 O O . LEU A 1 84 ? 6.695 5.256 -0.216 1.00 92.25 84 LEU A O 1
ATOM 664 N N . LYS A 1 85 ? 6.825 4.130 -2.158 1.00 88.81 85 LYS A N 1
ATOM 665 C CA . LYS A 1 85 ? 5.707 3.223 -1.869 1.00 88.81 85 LYS A CA 1
ATOM 666 C C . LYS A 1 85 ? 5.954 2.350 -0.643 1.00 88.81 85 LYS A C 1
ATOM 668 O O . LYS A 1 85 ? 5.072 2.243 0.198 1.00 88.81 85 LYS A O 1
ATOM 673 N N . MET A 1 86 ? 7.155 1.796 -0.483 1.00 90.69 86 MET A N 1
ATOM 674 C CA . MET A 1 86 ? 7.519 1.042 0.724 1.00 90.69 86 MET A CA 1
ATOM 675 C C . MET A 1 86 ? 7.451 1.911 1.985 1.00 90.69 86 MET A C 1
ATOM 677 O O . MET A 1 86 ? 7.031 1.436 3.036 1.00 90.69 86 MET A O 1
ATOM 681 N N . HIS A 1 87 ? 7.831 3.188 1.892 1.00 93.62 87 HIS A N 1
ATOM 682 C CA . HIS A 1 87 ? 7.710 4.113 3.016 1.00 93.62 87 HIS A CA 1
ATOM 683 C C . HIS A 1 87 ? 6.243 4.412 3.367 1.00 93.62 87 HIS A C 1
ATOM 685 O O . HIS A 1 87 ? 5.879 4.333 4.538 1.00 93.62 87 HIS A O 1
ATOM 691 N N . GLU A 1 88 ? 5.397 4.680 2.366 1.00 92.19 88 GLU A N 1
ATOM 692 C CA . GLU A 1 88 ? 3.946 4.855 2.548 1.00 92.19 88 GLU A CA 1
ATOM 693 C C . GLU A 1 88 ? 3.305 3.613 3.188 1.00 92.19 88 GLU A C 1
ATOM 695 O O . GLU A 1 88 ? 2.515 3.732 4.123 1.00 92.19 88 GLU A O 1
ATOM 700 N N . MET A 1 89 ? 3.691 2.415 2.736 1.00 92.75 89 MET A N 1
ATOM 701 C CA . MET A 1 89 ? 3.221 1.152 3.308 1.00 92.75 89 MET A CA 1
ATOM 702 C C . MET A 1 89 ? 3.632 0.987 4.771 1.00 92.75 89 MET A C 1
ATOM 704 O O . MET A 1 89 ? 2.795 0.612 5.586 1.00 92.75 89 MET A O 1
ATOM 708 N N . ASN A 1 90 ? 4.885 1.292 5.118 1.00 93.12 90 ASN A N 1
ATOM 709 C CA . ASN A 1 90 ? 5.351 1.215 6.504 1.00 93.12 90 ASN A CA 1
ATOM 710 C C . ASN A 1 90 ? 4.587 2.185 7.416 1.00 93.12 90 ASN A C 1
ATOM 712 O O . ASN A 1 90 ? 4.145 1.780 8.485 1.00 93.12 90 ASN A O 1
ATOM 716 N N . SER A 1 91 ? 4.355 3.425 6.971 1.00 93.56 91 SER A N 1
ATOM 717 C CA . SER A 1 91 ? 3.546 4.388 7.732 1.00 93.56 91 SER A CA 1
ATOM 718 C C . SER A 1 91 ? 2.119 3.882 7.948 1.00 93.56 91 SER A C 1
ATOM 720 O O . SER A 1 91 ? 1.571 4.009 9.040 1.00 93.56 91 SER A O 1
ATOM 722 N N . LEU A 1 92 ? 1.508 3.279 6.923 1.00 92.62 92 LEU A N 1
ATOM 723 C CA . LEU A 1 92 ? 0.159 2.733 7.041 1.00 92.62 92 LEU A CA 1
ATOM 724 C C . LEU A 1 92 ? 0.108 1.516 7.976 1.00 92.62 92 LEU A C 1
ATOM 726 O O . LEU A 1 92 ? -0.862 1.355 8.713 1.00 92.62 92 LEU A O 1
ATOM 730 N N . LEU A 1 93 ? 1.144 0.672 7.970 1.00 91.94 93 LEU A N 1
ATOM 731 C CA . LEU A 1 93 ? 1.270 -0.451 8.902 1.00 91.94 93 LEU A CA 1
ATOM 732 C C . LEU A 1 93 ? 1.347 0.024 10.353 1.00 91.94 93 LEU A C 1
ATOM 734 O O . LEU A 1 93 ? 0.653 -0.539 11.196 1.00 91.94 93 LEU A O 1
ATOM 738 N N . GLU A 1 94 ? 2.119 1.075 10.634 1.00 93.12 94 GLU A N 1
ATOM 739 C CA . GLU A 1 94 ? 2.191 1.681 11.969 1.00 93.12 94 GLU A CA 1
ATOM 740 C C . GLU A 1 94 ? 0.815 2.207 12.420 1.00 93.12 94 GLU A C 1
ATOM 742 O O . GLU A 1 94 ? 0.368 1.926 13.534 1.00 93.12 94 GLU A O 1
ATOM 747 N N . GLU A 1 95 ? 0.081 2.901 11.541 1.00 91.25 95 GLU A N 1
ATOM 748 C CA . GLU A 1 95 ? -1.288 3.354 11.831 1.00 91.25 95 GLU A CA 1
ATOM 749 C C . GLU A 1 95 ? -2.249 2.185 12.091 1.00 91.25 95 GLU A C 1
ATOM 751 O O . GLU A 1 95 ? -3.088 2.239 12.998 1.00 91.25 95 GLU A O 1
ATOM 756 N N . MET A 1 96 ? -2.141 1.116 11.299 1.00 92.06 96 MET A N 1
ATOM 757 C CA . MET A 1 96 ? -2.951 -0.087 11.466 1.00 92.06 96 MET A CA 1
ATOM 758 C C . MET A 1 96 ? -2.630 -0.811 12.773 1.00 92.06 96 MET A C 1
ATOM 760 O O . MET A 1 96 ? -3.553 -1.304 13.420 1.00 92.06 96 MET A O 1
ATOM 764 N N . GLU A 1 97 ? -1.369 -0.855 13.197 1.00 91.56 97 GLU A N 1
ATOM 765 C CA . GLU A 1 97 ? -0.967 -1.453 14.472 1.00 91.56 97 GLU A CA 1
ATOM 766 C C . GLU A 1 97 ? -1.587 -0.701 15.658 1.00 91.56 97 GLU A C 1
ATOM 768 O O . GLU A 1 97 ? -2.182 -1.318 16.546 1.00 91.56 97 GLU A O 1
ATOM 773 N N . VAL A 1 98 ? -1.561 0.635 15.629 1.00 91.88 98 VAL A N 1
ATOM 774 C CA . VAL A 1 98 ? -2.232 1.472 16.638 1.00 91.88 98 VAL A CA 1
ATOM 775 C C . VAL A 1 98 ? -3.744 1.228 16.644 1.00 91.88 98 VAL A C 1
ATOM 777 O O . VAL A 1 98 ? -4.336 1.016 17.705 1.00 91.88 98 VAL A O 1
ATOM 780 N N . ALA A 1 99 ? -4.378 1.201 15.469 1.00 89.12 99 ALA A N 1
ATOM 781 C CA . ALA A 1 99 ? -5.810 0.934 15.353 1.00 89.12 99 ALA A CA 1
ATOM 782 C C . ALA A 1 99 ? -6.180 -0.476 15.846 1.00 89.12 99 ALA A C 1
ATOM 784 O O . ALA A 1 99 ? -7.216 -0.658 16.486 1.00 89.12 99 ALA A O 1
ATOM 785 N N . TRP A 1 100 ? -5.329 -1.475 15.599 1.00 88.94 100 TRP A N 1
ATOM 786 C CA . TRP A 1 100 ? -5.521 -2.838 16.089 1.00 88.94 100 TRP A CA 1
ATOM 787 C C . TRP A 1 100 ? -5.507 -2.903 17.618 1.00 88.94 100 TRP A C 1
ATOM 789 O O . TRP A 1 100 ? -6.381 -3.541 18.213 1.00 88.94 100 TRP A O 1
ATOM 799 N N . LEU A 1 101 ? -4.566 -2.209 18.262 1.00 91.38 101 LEU A N 1
ATOM 800 C CA . LEU A 1 101 ? -4.523 -2.101 19.721 1.00 91.38 101 LEU A CA 1
ATOM 801 C C . LEU A 1 101 ? -5.781 -1.409 20.266 1.00 91.38 101 LEU A C 1
ATOM 803 O O . LEU A 1 101 ? -6.395 -1.922 21.203 1.00 91.38 101 LEU A O 1
ATOM 807 N N . GLU A 1 102 ? -6.243 -0.322 19.634 1.00 91.12 102 GLU A N 1
ATOM 808 C CA . GLU A 1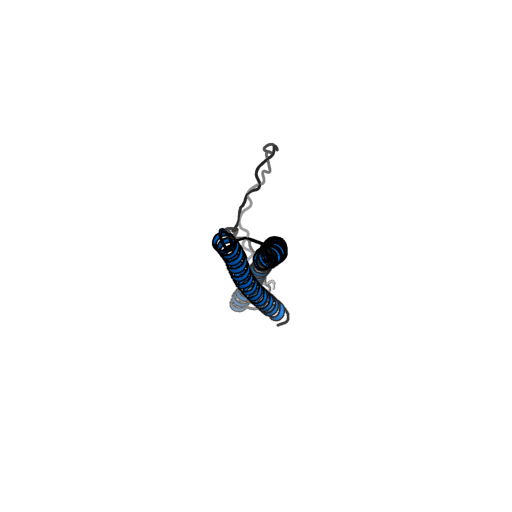 102 ? -7.490 0.340 20.044 1.00 91.12 102 GLU A CA 1
ATOM 809 C C . GLU A 1 102 ? -8.708 -0.592 19.898 1.00 91.12 102 GLU A C 1
ATOM 811 O O . GLU A 1 102 ? -9.576 -0.622 20.774 1.00 91.12 102 GLU A O 1
ATOM 816 N N . ILE A 1 103 ? -8.771 -1.412 18.841 1.00 89.25 103 ILE A N 1
ATOM 817 C CA . ILE A 1 103 ? -9.823 -2.428 18.664 1.00 89.25 103 ILE A CA 1
ATOM 818 C C . ILE A 1 103 ? -9.807 -3.433 19.823 1.00 89.25 103 ILE A C 1
ATOM 820 O O . ILE A 1 103 ? -10.874 -3.762 20.351 1.00 89.25 103 ILE A O 1
ATOM 824 N N . GLN A 1 104 ? -8.634 -3.925 20.235 1.00 89.56 104 GLN A N 1
ATOM 825 C CA . GLN A 1 104 ? -8.528 -4.870 21.354 1.00 89.56 104 GLN A CA 1
ATOM 826 C C . GLN A 1 104 ? -8.997 -4.241 22.673 1.00 89.56 104 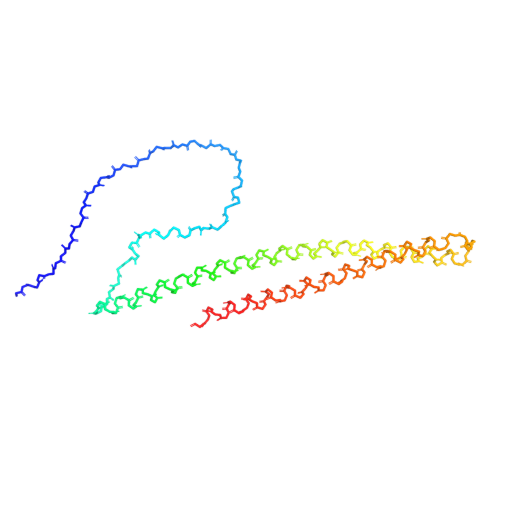GLN A C 1
ATOM 828 O O . GLN A 1 104 ? -9.813 -4.841 23.383 1.00 89.56 104 GLN A O 1
ATOM 833 N N . ASP A 1 105 ? -8.574 -3.009 22.957 1.00 91.31 105 ASP A N 1
ATOM 834 C CA . ASP A 1 105 ? -8.973 -2.276 24.161 1.00 91.31 105 ASP A CA 1
ATOM 835 C C . ASP A 1 105 ? -10.483 -2.007 24.191 1.00 91.31 105 ASP A C 1
ATOM 837 O O . ASP A 1 105 ? -11.168 -2.309 25.175 1.00 91.31 105 ASP A O 1
ATOM 841 N N . GLN A 1 106 ? -11.050 -1.498 23.093 1.00 88.06 106 GLN A N 1
ATOM 842 C CA . GLN A 1 106 ? -12.487 -1.229 23.003 1.00 88.06 106 GLN A CA 1
ATOM 843 C C . GLN A 1 106 ? -13.315 -2.514 23.106 1.00 88.06 106 GLN A C 1
ATOM 845 O O . GLN A 1 106 ? -14.376 -2.515 23.737 1.00 88.06 106 GLN A O 1
ATOM 850 N N . ARG A 1 107 ? -12.826 -3.630 22.552 1.00 88.50 107 ARG A N 1
ATOM 851 C CA . ARG A 1 107 ? -13.465 -4.944 22.689 1.00 88.50 107 ARG A CA 1
ATOM 852 C C . ARG A 1 107 ? -13.517 -5.392 24.151 1.00 88.50 107 ARG A C 1
ATOM 854 O O . ARG A 1 107 ? -14.559 -5.885 24.588 1.00 88.50 107 ARG A O 1
ATOM 861 N N . ALA A 1 108 ? -12.445 -5.195 24.918 1.00 88.06 108 ALA A N 1
ATOM 862 C CA . ALA A 1 108 ? -12.417 -5.506 26.348 1.00 88.06 108 ALA A CA 1
ATOM 863 C C . ALA A 1 108 ? -13.390 -4.620 27.150 1.00 88.06 108 ALA A C 1
ATOM 865 O O . ALA A 1 108 ? -14.156 -5.123 27.980 1.00 88.06 108 ALA A O 1
ATOM 866 N N . VAL A 1 109 ? -13.428 -3.314 26.859 1.00 87.62 109 VAL A N 1
ATOM 867 C CA . VAL A 1 109 ? -14.362 -2.360 27.486 1.00 87.62 109 VAL A CA 1
ATOM 868 C C . VAL A 1 109 ? -15.817 -2.734 27.198 1.00 87.62 109 VAL A C 1
ATOM 870 O O . VAL A 1 109 ? -16.633 -2.791 28.123 1.00 87.62 109 VAL A O 1
ATOM 873 N N . LEU A 1 110 ? -16.145 -3.032 25.938 1.00 87.50 110 LEU A N 1
ATOM 874 C CA . LEU A 1 110 ? -17.477 -3.477 25.527 1.00 87.50 110 LEU A CA 1
ATOM 875 C C . LEU A 1 110 ? -17.873 -4.780 26.226 1.00 87.50 110 LEU A C 1
ATOM 877 O O . LEU A 1 110 ? -18.969 -4.859 26.781 1.00 87.50 110 LEU A O 1
ATOM 881 N N . ALA A 1 111 ? -16.981 -5.773 26.267 1.00 87.44 111 ALA A N 1
ATOM 882 C CA . ALA A 1 111 ? -17.241 -7.049 26.931 1.00 87.44 111 ALA A CA 1
ATOM 883 C C . ALA A 1 111 ? -17.538 -6.873 28.429 1.00 87.44 111 ALA A C 1
ATOM 885 O O . ALA A 1 111 ? -18.481 -7.476 28.948 1.00 87.44 111 ALA A O 1
ATOM 886 N N . ASN A 1 112 ? -16.786 -6.012 29.119 1.00 87.44 112 ASN A N 1
ATOM 887 C CA . ASN A 1 112 ? -17.041 -5.692 30.522 1.00 87.44 112 ASN A CA 1
ATOM 888 C C . ASN A 1 112 ? -18.362 -4.937 30.705 1.00 87.44 112 ASN A C 1
ATOM 890 O O . ASN A 1 112 ? -19.132 -5.266 31.612 1.00 87.44 112 ASN A O 1
ATOM 894 N N . ARG A 1 113 ? -18.673 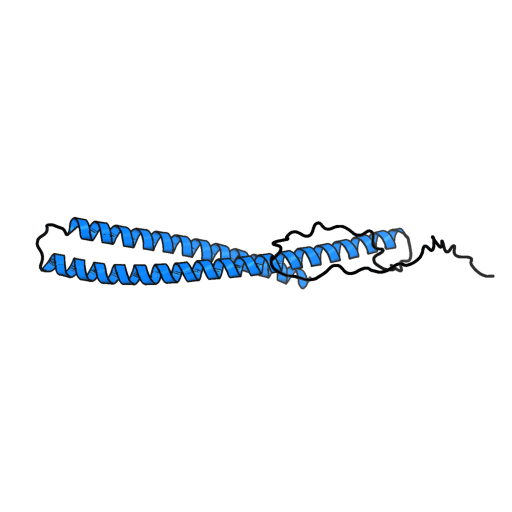-3.964 29.836 1.00 85.12 113 ARG A N 1
ATOM 895 C CA . ARG A 1 113 ? -19.923 -3.196 29.931 1.00 85.12 113 ARG A CA 1
ATOM 896 C C . ARG A 1 113 ? -21.173 -4.018 29.661 1.00 85.12 113 ARG A C 1
ATOM 898 O O . ARG A 1 113 ? -22.160 -3.804 30.355 1.00 85.12 113 ARG A O 1
ATOM 905 N N . ILE A 1 114 ? -21.114 -4.972 28.737 1.00 85.19 114 ILE A N 1
ATOM 906 C CA . ILE A 1 114 ? -22.213 -5.911 28.474 1.00 85.19 114 ILE A CA 1
ATOM 907 C C . ILE A 1 114 ? -22.499 -6.784 29.707 1.00 85.19 114 ILE A C 1
ATOM 909 O O . ILE A 1 114 ? -23.657 -7.061 29.999 1.00 85.19 114 ILE A O 1
ATOM 913 N N . LYS A 1 115 ? -21.463 -7.189 30.454 1.00 85.81 115 LYS A N 1
ATOM 914 C CA . LYS A 1 115 ? -21.607 -8.047 31.644 1.00 85.81 115 LYS A CA 1
ATOM 915 C C . LYS A 1 115 ? -22.077 -7.308 32.900 1.00 85.81 115 LYS A C 1
ATOM 917 O O . LYS A 1 115 ? -22.730 -7.913 33.740 1.00 85.81 115 LYS A O 1
ATOM 922 N N . THR A 1 116 ? -21.686 -6.044 33.072 1.00 83.38 116 THR A N 1
ATOM 923 C CA . THR A 1 116 ? -21.749 -5.356 34.382 1.00 83.38 116 THR A CA 1
ATOM 924 C C . THR A 1 116 ? -22.496 -4.026 34.375 1.00 83.38 116 THR A C 1
ATOM 926 O O . THR A 1 116 ? -22.764 -3.469 35.437 1.00 83.38 116 THR A O 1
ATOM 929 N N . GLY A 1 117 ? -22.775 -3.458 33.201 1.00 72.94 117 GLY A N 1
ATOM 930 C CA . GLY A 1 117 ? -23.194 -2.068 33.069 1.00 72.94 117 GLY A CA 1
ATOM 931 C C . GLY A 1 117 ? -24.664 -1.880 32.689 1.00 72.94 117 GLY A C 1
ATOM 932 O O . GLY A 1 117 ? -25.288 -2.773 32.120 1.00 72.94 117 GLY A O 1
ATOM 933 N N . PRO A 1 118 ? -25.219 -0.680 32.935 1.00 73.19 118 PRO A N 1
ATOM 934 C CA . PRO A 1 118 ? -26.507 -0.297 32.375 1.00 73.19 118 PRO A CA 1
ATOM 935 C C . PRO A 1 118 ? -26.431 -0.233 30.841 1.00 73.19 118 PRO A C 1
ATOM 937 O O . PRO A 1 118 ? -25.442 0.224 30.272 1.00 73.19 118 PRO A O 1
ATOM 940 N N . VAL A 1 119 ? -27.515 -0.625 30.160 1.00 70.94 119 VAL A N 1
ATOM 941 C CA . VAL A 1 119 ? -27.612 -0.650 28.682 1.00 70.94 119 VAL A CA 1
ATOM 942 C C . VAL A 1 119 ? -27.413 0.743 28.053 1.00 70.94 119 VAL A C 1
ATOM 944 O O . VAL A 1 119 ? -27.014 0.883 26.892 1.00 70.94 119 VAL A O 1
ATOM 947 N N . ARG A 1 120 ? -27.661 1.805 28.830 1.00 74.62 120 ARG A N 1
ATOM 948 C CA . ARG A 1 120 ? -27.527 3.202 28.403 1.00 74.62 120 ARG A CA 1
ATOM 949 C C . ARG A 1 120 ? -26.050 3.532 28.142 1.00 74.62 120 ARG A C 1
ATOM 951 O O . ARG A 1 120 ? -25.241 3.535 29.060 1.00 74.62 120 ARG A O 1
ATOM 958 N N . GLY A 1 121 ? -25.709 3.817 26.884 1.00 76.88 121 GLY A N 1
ATOM 959 C CA . GLY A 1 121 ? -24.343 4.150 26.447 1.00 76.88 121 GLY A CA 1
ATOM 960 C C . GLY A 1 121 ? -23.622 3.042 25.669 1.00 76.88 121 GLY A C 1
ATOM 961 O O . GLY A 1 121 ? -22.651 3.337 24.976 1.00 76.88 121 GLY A O 1
ATOM 962 N N . ILE A 1 122 ? -24.135 1.801 25.675 1.00 84.56 122 ILE A N 1
ATOM 963 C CA . ILE A 1 122 ? -23.563 0.692 24.884 1.00 84.56 122 ILE A CA 1
ATOM 964 C C . ILE A 1 122 ? -23.596 1.013 23.384 1.00 84.56 122 ILE A C 1
ATOM 966 O O . ILE A 1 122 ? -22.625 0.758 22.681 1.00 84.56 122 ILE A O 1
ATOM 970 N N . ARG A 1 123 ? -24.672 1.645 22.894 1.00 86.25 123 ARG A N 1
ATOM 971 C CA . ARG A 1 123 ? -24.788 2.060 21.484 1.00 86.25 123 ARG A CA 1
ATOM 972 C C . ARG A 1 123 ? -23.673 3.019 21.059 1.00 86.25 123 ARG A C 1
ATOM 974 O O . ARG A 1 123 ? -23.135 2.870 19.972 1.00 86.25 123 ARG A O 1
ATOM 981 N N . THR A 1 124 ? -23.309 3.977 21.909 1.00 87.19 124 THR A N 1
ATOM 982 C CA . THR A 1 124 ? -22.232 4.931 21.608 1.00 87.19 124 THR A CA 1
ATOM 983 C C . THR A 1 124 ? -20.879 4.227 21.530 1.00 87.19 124 THR A C 1
ATOM 985 O O . THR A 1 124 ? -20.112 4.488 20.608 1.00 87.19 124 THR A O 1
ATOM 988 N N . LEU A 1 125 ? -20.612 3.294 22.451 1.00 85.62 125 LEU A N 1
ATOM 989 C CA . LEU A 1 125 ? -19.393 2.480 22.431 1.00 85.62 125 LEU A CA 1
ATOM 990 C C . LEU A 1 125 ? -19.334 1.568 21.197 1.00 85.62 125 LEU A C 1
ATOM 992 O O . LEU A 1 125 ? -18.293 1.489 20.555 1.00 85.62 125 LEU A O 1
ATOM 996 N N . LEU A 1 126 ? -20.452 0.935 20.828 1.00 88.44 126 LEU A N 1
ATOM 997 C CA . LEU A 1 126 ? -20.551 0.117 19.616 1.00 88.44 126 LEU A CA 1
ATOM 998 C C . LEU A 1 126 ? -20.322 0.943 18.349 1.00 88.44 126 LEU A C 1
ATOM 1000 O O . LEU A 1 126 ? -19.581 0.503 17.482 1.00 88.44 126 LEU A O 1
ATOM 1004 N N . ASN A 1 127 ? -20.894 2.146 18.256 1.00 89.94 127 ASN A N 1
ATOM 1005 C CA . ASN A 1 127 ? -20.670 3.031 17.111 1.00 89.94 127 ASN A CA 1
ATOM 1006 C C . ASN A 1 127 ? -19.202 3.467 17.010 1.00 89.94 127 ASN A C 1
ATOM 1008 O O . ASN A 1 127 ? -18.658 3.521 15.910 1.00 89.94 127 ASN A O 1
ATOM 1012 N N . LYS A 1 128 ? -18.549 3.759 18.146 1.00 88.81 128 LYS A N 1
ATOM 1013 C CA . LYS A 1 128 ? -17.114 4.072 18.165 1.00 88.81 128 LYS A CA 1
ATOM 1014 C C . LYS A 1 128 ? -16.291 2.872 17.685 1.00 88.81 128 LYS A C 1
ATOM 1016 O O . LYS A 1 128 ? -15.436 3.033 16.822 1.00 88.81 128 LYS A O 1
ATOM 1021 N N . TYR A 1 129 ? -16.578 1.683 18.211 1.00 88.94 129 TYR A N 1
ATOM 1022 C CA . TYR A 1 129 ? -15.908 0.442 17.825 1.00 88.94 129 TYR A CA 1
ATOM 1023 C C . TYR A 1 129 ? -16.080 0.127 16.333 1.00 88.94 129 TYR A C 1
ATOM 1025 O O . TYR A 1 129 ? -15.093 -0.124 15.649 1.00 88.94 129 TYR A O 1
ATOM 1033 N N . ASP A 1 130 ? -17.308 0.216 15.813 1.00 91.31 130 ASP A N 1
ATOM 1034 C CA . ASP A 1 130 ? -17.612 0.018 14.389 1.00 91.31 130 ASP A CA 1
ATOM 1035 C C . ASP A 1 130 ? -16.846 1.015 13.507 1.00 91.31 130 ASP A C 1
ATOM 1037 O O . ASP A 1 130 ? -16.289 0.633 12.480 1.00 91.31 130 ASP A O 1
ATOM 1041 N N . GLY A 1 131 ? -16.738 2.277 13.935 1.00 92.12 131 GLY A N 1
ATOM 1042 C CA . GLY A 1 131 ? -15.944 3.294 13.243 1.00 92.12 131 GLY A CA 1
ATOM 1043 C C . GLY A 1 131 ? -14.462 2.924 13.121 1.00 92.12 131 GLY A C 1
ATOM 1044 O O . GLY A 1 131 ? -13.905 2.996 12.026 1.00 92.12 131 GLY A O 1
ATOM 1045 N N . ILE A 1 132 ? -13.842 2.476 14.218 1.00 88.25 132 ILE A N 1
ATOM 1046 C CA . ILE A 1 132 ? -12.429 2.062 14.228 1.00 88.25 132 ILE A CA 1
ATOM 1047 C C . ILE A 1 132 ? -12.228 0.836 13.328 1.00 88.25 132 ILE A C 1
ATOM 1049 O O . ILE A 1 132 ? -11.318 0.817 12.502 1.00 88.25 132 ILE A O 1
ATOM 1053 N N . VAL A 1 133 ? -13.109 -0.166 13.426 1.00 88.81 133 VAL A N 1
ATOM 1054 C CA . VAL A 1 133 ? -13.034 -1.385 12.605 1.00 88.81 133 VAL A CA 1
ATOM 1055 C C . VAL A 1 133 ? -13.186 -1.067 11.115 1.00 88.81 133 VAL A C 1
ATOM 1057 O O . VAL A 1 133 ? -12.414 -1.573 10.302 1.00 88.81 133 VAL A O 1
ATOM 1060 N N . ARG A 1 134 ? -14.126 -0.195 10.729 1.00 92.88 134 ARG A N 1
ATOM 1061 C CA . ARG A 1 134 ? -14.280 0.234 9.326 1.00 92.88 134 ARG A CA 1
ATOM 1062 C C . ARG A 1 134 ? -13.042 0.947 8.800 1.00 92.88 134 ARG A C 1
ATOM 1064 O O . ARG A 1 134 ? -12.646 0.699 7.663 1.00 92.88 134 ARG A O 1
ATOM 1071 N N . GLN A 1 135 ? -12.439 1.817 9.608 1.00 89.38 135 GLN A N 1
ATOM 1072 C CA . GLN A 1 135 ? -11.208 2.498 9.218 1.00 89.38 135 GLN A CA 1
ATOM 1073 C C . GLN A 1 135 ? -10.051 1.504 9.057 1.00 89.38 135 GLN A C 1
ATOM 1075 O O . GLN A 1 135 ? -9.312 1.591 8.081 1.00 89.38 135 GLN A O 1
ATOM 1080 N N . PHE A 1 136 ? -9.939 0.518 9.952 1.00 88.69 136 PHE A N 1
ATOM 1081 C CA . PHE A 1 136 ? -8.943 -0.548 9.852 1.00 88.69 136 PHE A CA 1
ATOM 1082 C C . PHE A 1 136 ? -9.102 -1.372 8.564 1.00 88.69 136 PHE A C 1
ATOM 1084 O O . PHE A 1 136 ? -8.121 -1.604 7.862 1.00 88.69 136 PHE A O 1
ATOM 1091 N N . ILE A 1 137 ? -10.334 -1.756 8.208 1.00 88.94 137 ILE A N 1
ATOM 1092 C CA . ILE A 1 137 ? -10.628 -2.468 6.951 1.00 88.94 137 ILE A CA 1
ATOM 1093 C C . ILE A 1 137 ? -10.210 -1.622 5.743 1.00 88.94 137 ILE A C 1
ATOM 1095 O O . ILE A 1 137 ? -9.501 -2.108 4.869 1.00 88.94 137 ILE A O 1
ATOM 1099 N N . LYS A 1 138 ? -10.573 -0.334 5.725 1.00 91.75 138 LYS A N 1
ATOM 1100 C CA . LYS A 1 138 ? -10.197 0.582 4.640 1.00 91.75 138 LYS A CA 1
ATOM 1101 C C . LYS A 1 138 ? -8.676 0.711 4.488 1.00 91.75 138 LYS A C 1
ATOM 1103 O O . LYS A 1 138 ? -8.175 0.745 3.365 1.00 91.75 138 LYS A O 1
ATOM 1108 N N . ASN A 1 139 ? -7.948 0.784 5.601 1.00 87.81 139 ASN A N 1
ATOM 1109 C CA . ASN A 1 139 ? -6.486 0.818 5.587 1.00 87.81 139 ASN A CA 1
ATOM 1110 C C . ASN A 1 139 ? -5.908 -0.513 5.072 1.00 87.81 139 ASN A C 1
ATOM 1112 O O . ASN A 1 139 ? -4.980 -0.500 4.270 1.00 87.81 139 ASN A O 1
ATOM 1116 N N . SER A 1 140 ? -6.502 -1.651 5.443 1.00 90.56 140 SER A N 1
ATOM 1117 C CA . SER A 1 140 ? -6.113 -2.964 4.915 1.00 90.56 140 SER A CA 1
ATOM 1118 C C . SER A 1 140 ? -6.277 -3.049 3.394 1.00 90.56 140 SER A C 1
ATOM 1120 O O . SER A 1 140 ? -5.366 -3.511 2.712 1.00 90.56 140 SER A O 1
ATOM 1122 N N . ASP A 1 141 ? -7.395 -2.564 2.848 1.00 93.31 141 ASP A N 1
ATOM 1123 C CA . ASP A 1 141 ? -7.627 -2.540 1.398 1.00 93.31 141 ASP A CA 1
ATOM 1124 C C . ASP A 1 141 ? -6.600 -1.648 0.680 1.00 93.31 141 ASP A C 1
ATOM 1126 O O . ASP A 1 141 ? -6.064 -2.009 -0.371 1.00 93.31 141 ASP A O 1
ATOM 1130 N N . ALA A 1 142 ? -6.286 -0.484 1.259 1.00 90.44 142 ALA A N 1
ATOM 1131 C CA . ALA A 1 142 ? -5.257 0.407 0.730 1.00 90.44 142 ALA A CA 1
ATOM 1132 C C . ALA A 1 142 ? -3.874 -0.263 0.717 1.00 90.44 142 ALA A C 1
ATOM 1134 O O . ALA A 1 142 ? -3.141 -0.136 -0.265 1.00 90.44 142 ALA A O 1
ATOM 1135 N N . LEU A 1 143 ? -3.539 -1.018 1.766 1.00 89.75 143 LEU A N 1
ATOM 1136 C CA . LEU A 1 143 ? -2.292 -1.771 1.848 1.00 89.75 143 LEU A CA 1
ATOM 1137 C C . LEU A 1 143 ? -2.206 -2.868 0.778 1.00 89.75 143 LEU A C 1
ATOM 1139 O O . LEU A 1 143 ? -1.171 -2.998 0.126 1.00 89.75 143 LEU A O 1
ATOM 1143 N N . CYS A 1 144 ? -3.294 -3.605 0.538 1.00 90.50 144 CYS A N 1
ATOM 1144 C CA . CYS A 1 144 ? -3.361 -4.602 -0.535 1.00 90.50 144 CYS A CA 1
ATOM 1145 C C . CYS A 1 144 ? -3.148 -3.981 -1.925 1.00 90.50 144 CYS A C 1
ATOM 1147 O O . CYS A 1 144 ? -2.407 -4.530 -2.744 1.00 90.50 144 CYS A O 1
ATOM 1149 N N . ASN A 1 145 ? -3.745 -2.815 -2.186 1.00 92.38 145 ASN A N 1
ATOM 1150 C CA . ASN A 1 145 ? -3.545 -2.103 -3.450 1.00 92.38 145 ASN A CA 1
ATOM 1151 C C . ASN A 1 145 ? -2.087 -1.649 -3.619 1.00 92.38 145 ASN A C 1
ATOM 1153 O O . ASN A 1 145 ? -1.498 -1.863 -4.674 1.00 92.38 145 ASN A O 1
ATOM 1157 N N . MET A 1 146 ? -1.474 -1.093 -2.568 1.00 91.31 146 MET A N 1
ATOM 1158 C CA . MET A 1 146 ? -0.063 -0.687 -2.609 1.00 91.31 146 MET A CA 1
ATOM 1159 C C . MET A 1 146 ? 0.886 -1.871 -2.815 1.00 91.31 146 MET A C 1
ATOM 1161 O O . MET A 1 146 ? 1.872 -1.739 -3.537 1.00 91.31 146 MET A O 1
ATOM 1165 N N . TRP A 1 147 ? 0.583 -3.027 -2.220 1.00 89.31 147 TRP A N 1
ATOM 1166 C CA . TRP A 1 147 ? 1.341 -4.253 -2.460 1.00 89.31 147 TRP A CA 1
ATOM 1167 C C . TRP A 1 147 ? 1.261 -4.688 -3.929 1.00 89.31 147 TRP A C 1
ATOM 1169 O O . TRP A 1 147 ? 2.285 -4.969 -4.545 1.00 89.31 147 TRP A O 1
ATOM 1179 N N . THR A 1 148 ? 0.059 -4.658 -4.510 1.00 91.62 148 THR A N 1
ATOM 1180 C CA . THR A 1 148 ? -0.166 -4.992 -5.927 1.00 91.62 148 THR A CA 1
ATOM 1181 C C . THR A 1 148 ? 0.609 -4.050 -6.857 1.00 91.62 148 THR A C 1
ATOM 1183 O O . THR A 1 148 ? 1.243 -4.493 -7.815 1.00 91.62 148 THR A O 1
ATOM 1186 N N . ASP A 1 149 ? 0.625 -2.747 -6.553 1.00 89.38 149 ASP A N 1
ATOM 1187 C CA . ASP A 1 149 ? 1.438 -1.773 -7.290 1.00 89.38 149 ASP A CA 1
ATOM 1188 C C . ASP A 1 149 ? 2.936 -2.114 -7.206 1.00 89.38 149 ASP A C 1
ATOM 1190 O O . ASP A 1 149 ? 3.660 -2.027 -8.202 1.00 89.38 149 ASP A O 1
ATOM 1194 N N . LEU A 1 150 ? 3.413 -2.518 -6.022 1.00 89.31 150 LEU A N 1
ATOM 1195 C CA . LEU A 1 150 ? 4.810 -2.886 -5.793 1.00 89.31 150 LEU A CA 1
ATOM 1196 C C . LEU A 1 150 ? 5.225 -4.122 -6.602 1.00 89.31 150 LEU A C 1
ATOM 1198 O O . LEU A 1 150 ? 6.308 -4.121 -7.191 1.00 89.31 150 LEU A O 1
ATOM 1202 N N . GLU A 1 151 ? 4.369 -5.143 -6.664 1.00 90.00 151 GLU A N 1
ATOM 1203 C CA . GLU A 1 151 ? 4.566 -6.320 -7.519 1.00 90.00 151 GLU A CA 1
ATOM 1204 C C . GLU A 1 151 ? 4.686 -5.912 -8.992 1.00 90.00 151 GLU A C 1
ATOM 1206 O O . GLU A 1 151 ? 5.639 -6.302 -9.667 1.00 90.00 151 GLU A O 1
ATOM 1211 N N . GLY A 1 152 ? 3.810 -5.020 -9.469 1.00 90.94 152 GLY A N 1
ATOM 1212 C CA . GLY A 1 152 ? 3.890 -4.485 -1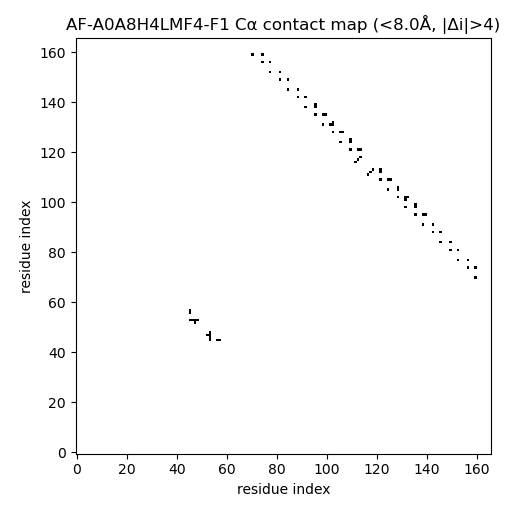0.830 1.00 90.94 152 GLY A CA 1
ATOM 1213 C C . GLY A 1 152 ? 5.202 -3.743 -11.119 1.00 90.94 152 GLY A C 1
ATOM 1214 O O . GLY A 1 152 ? 5.762 -3.851 -12.215 1.00 90.94 152 GLY A O 1
ATOM 1215 N N . TYR A 1 153 ? 5.741 -3.013 -10.138 1.00 88.38 153 TYR A N 1
ATOM 1216 C CA . TYR A 1 153 ? 7.048 -2.368 -10.276 1.00 88.38 153 TYR A CA 1
ATOM 1217 C C . TYR A 1 153 ? 8.210 -3.367 -10.276 1.00 88.38 153 TYR A C 1
ATOM 1219 O O . TYR A 1 153 ? 9.175 -3.165 -11.017 1.00 88.38 153 TYR A O 1
ATOM 1227 N N . LEU A 1 154 ? 8.139 -4.437 -9.483 1.00 86.56 154 LEU A N 1
ATOM 1228 C CA . LEU A 1 154 ? 9.137 -5.511 -9.488 1.00 86.56 154 LEU A CA 1
ATOM 1229 C C . LEU A 1 154 ? 9.164 -6.236 -10.838 1.00 86.56 154 LEU A C 1
ATOM 1231 O O . LEU A 1 154 ? 10.235 -6.369 -11.429 1.00 86.56 154 LEU A O 1
ATOM 1235 N N . ASP A 1 155 ? 7.997 -6.582 -11.378 1.00 91.00 155 ASP A N 1
ATOM 1236 C CA . ASP A 1 155 ? 7.874 -7.205 -12.698 1.00 91.00 155 ASP A CA 1
ATOM 1237 C C . ASP A 1 155 ? 8.467 -6.323 -13.803 1.00 91.00 155 ASP A C 1
ATOM 1239 O O . ASP A 1 155 ? 9.200 -6.795 -14.678 1.00 91.00 155 ASP A O 1
ATOM 1243 N N . GLU A 1 156 ? 8.189 -5.016 -13.775 1.00 89.56 156 GL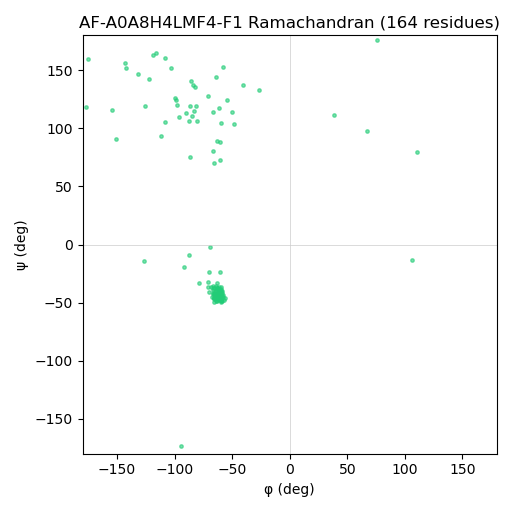U A N 1
ATOM 1244 C CA . GLU A 1 156 ? 8.754 -4.091 -14.756 1.00 89.56 156 GLU A CA 1
ATOM 1245 C C . GLU A 1 156 ? 10.272 -3.952 -14.599 1.00 89.56 156 GLU A C 1
ATOM 1247 O O . GLU A 1 156 ? 10.999 -3.872 -15.593 1.00 89.56 156 GLU A O 1
ATOM 1252 N N . ARG A 1 157 ? 10.780 -3.964 -13.363 1.00 87.19 157 ARG A N 1
ATOM 1253 C CA . ARG A 1 157 ? 12.220 -3.953 -13.093 1.00 87.19 157 ARG A CA 1
ATOM 1254 C C . ARG A 1 157 ? 12.888 -5.190 -13.688 1.00 87.19 157 ARG A C 1
ATOM 1256 O O . ARG A 1 157 ? 13.941 -5.062 -14.318 1.00 87.19 157 ARG A O 1
ATOM 1263 N N . ASP A 1 158 ? 12.278 -6.358 -13.529 1.00 88.38 158 ASP A N 1
ATOM 1264 C CA . ASP A 1 158 ? 12.803 -7.624 -14.036 1.00 88.38 158 ASP A CA 1
ATOM 1265 C C . ASP A 1 158 ? 12.741 -7.701 -15.561 1.00 88.38 158 ASP A C 1
ATOM 1267 O O . ASP A 1 158 ? 13.732 -8.077 -16.194 1.00 88.38 158 ASP A O 1
ATOM 1271 N N . ARG A 1 159 ? 11.655 -7.222 -16.181 1.00 88.38 159 ARG A N 1
ATOM 1272 C CA . ARG A 1 159 ? 11.567 -7.046 -17.644 1.00 88.38 159 ARG A CA 1
ATOM 1273 C C . ARG A 1 159 ? 12.671 -6.149 -18.172 1.00 88.38 159 ARG A C 1
ATOM 1275 O O . ARG A 1 159 ? 13.335 -6.486 -19.156 1.00 88.38 159 ARG A O 1
ATOM 1282 N N . LEU A 1 160 ? 12.881 -5.007 -17.517 1.00 84.81 160 LEU A N 1
ATOM 1283 C CA . LEU A 1 160 ? 13.953 -4.105 -17.890 1.00 84.81 160 LEU A CA 1
ATOM 1284 C C . LEU A 1 160 ? 15.292 -4.816 -17.729 1.00 84.81 160 LEU A C 1
ATOM 1286 O O . LEU A 1 160 ? 16.060 -4.766 -18.673 1.00 84.81 160 LEU A O 1
ATOM 1290 N N . ASN A 1 161 ? 15.583 -5.512 -16.630 1.00 82.75 161 ASN A N 1
ATOM 1291 C CA . ASN A 1 161 ? 16.839 -6.255 -16.439 1.00 82.75 161 ASN A CA 1
ATOM 1292 C C . ASN A 1 161 ? 17.067 -7.359 -17.485 1.00 82.75 161 ASN A C 1
ATOM 1294 O O . ASN A 1 161 ? 18.167 -7.465 -18.027 1.00 82.75 161 ASN A O 1
ATOM 1298 N N . TYR A 1 162 ? 16.044 -8.131 -17.842 1.00 81.50 162 TYR A N 1
ATOM 1299 C CA . TYR A 1 162 ? 16.163 -9.177 -18.860 1.00 81.50 162 TYR A CA 1
ATOM 1300 C C . TYR A 1 162 ? 16.517 -8.607 -20.245 1.00 81.50 162 TYR A C 1
ATOM 1302 O O . TYR A 1 162 ? 17.313 -9.181 -20.988 1.00 81.50 162 TYR A O 1
ATOM 1310 N N . ALA A 1 163 ? 16.034 -7.403 -20.564 1.00 70.19 163 ALA A N 1
ATOM 1311 C CA . ALA A 1 163 ? 16.391 -6.707 -21.797 1.00 70.19 163 ALA A CA 1
ATOM 1312 C C . ALA A 1 163 ? 17.862 -6.219 -21.859 1.00 70.19 163 ALA A C 1
ATOM 1314 O O . ALA A 1 163 ? 18.237 -5.593 -22.844 1.00 70.19 163 ALA A O 1
ATOM 1315 N N . SER A 1 164 ? 18.711 -6.399 -20.825 1.00 61.78 164 SER A N 1
ATOM 1316 C CA . SER A 1 164 ? 20.180 -6.165 -20.948 1.00 61.78 164 SER A CA 1
ATOM 1317 C C . SER A 1 164 ? 20.983 -7.392 -21.321 1.00 61.78 164 SER A C 1
ATOM 1319 O O . SER A 1 164 ? 22.132 -7.236 -21.720 1.00 61.78 164 SER A O 1
ATOM 1321 N N . THR A 1 165 ? 20.425 -8.580 -21.123 1.00 59.31 165 THR A N 1
ATOM 1322 C CA . THR A 1 165 ? 21.123 -9.846 -21.368 1.00 59.31 165 THR A CA 1
ATOM 1323 C C . THR A 1 165 ? 20.985 -10.343 -22.809 1.00 59.31 165 THR A C 1
ATOM 1325 O O . THR A 1 165 ? 21.692 -11.274 -23.182 1.00 59.31 165 THR A O 1
ATOM 1328 N N . LEU A 1 166 ? 20.120 -9.707 -23.606 1.00 51.75 166 LEU A N 1
ATOM 1329 C CA . LEU A 1 166 ? 19.963 -9.887 -25.056 1.00 51.75 166 LEU A CA 1
ATOM 1330 C C . LEU A 1 166 ? 20.696 -8.772 -25.815 1.00 51.75 166 LEU A C 1
ATOM 1332 O O . LEU A 1 166 ? 21.307 -9.078 -26.861 1.00 51.75 166 LEU A O 1
#

Solvent-accessible surface area (backbone atoms only — not comparable to full-atom values): 10410 Å² total; per-residue (Å²): 135,87,83,87,76,90,79,87,83,81,82,92,79,83,90,84,86,86,83,89,81,85,89,84,86,90,75,86,79,89,77,76,77,81,74,80,75,76,66,95,62,85,84,75,87,79,90,55,96,42,71,69,52,38,54,51,52,50,51,53,52,51,53,50,51,52,53,53,51,54,47,54,50,50,53,51,50,51,53,53,52,48,53,52,51,52,50,54,48,52,55,50,50,54,53,45,52,55,51,51,52,50,50,55,53,49,49,53,53,50,56,51,40,73,75,77,46,71,75,80,60,52,65,60,53,49,54,54,49,51,51,52,52,53,51,47,52,53,52,51,53,52,47,53,51,53,50,54,53,48,51,55,51,51,52,51,50,50,53,56,56,56,68,69,81,113

Foldseek 3Di:
DDDDDDDDDDDDDDDDDDDDDDDDDDDDPPDDDPPPPVDPDDPDDDDDPDPVVVVVVVVVVVVVVVVVVVLVVVLVVLVVVLVVLVVVLVVLVVVLVVLVVVLVVLVVVLVCCVVPHDPPCSVVSVVVNVVSVVVSVVSVVVSVVSVVVSVVSVVVSVVSVVVVVD

Organism: NCBI:txid1237068

Mean predicted aligned error: 16.43 Å

Radius of gyration: 32.43 Å; Cα contacts (8 Å, |Δi|>4): 41; chains: 1; bounding box: 80×45×92 Å

Secondary structure (DSSP, 8-state):
------------------------------------------------SSHHHHHHHHHHHHHHHHHHHHHHHHHHHHHHHHHHHHHHHHHHHHHHHHHHHHHHHHHHHHHHHHHHS-STTHHHHHHHHHHHHHHHHHHHHHHHHHHHHHHHHHHHHHHHHHTTT-

pLDDT: mean 71.94, std 21.77, range [28.61, 93.62]

Sequence (166 aa):
MASIQPTINVGDRRTRRPQSLEAMPGSLPLTFPVLVQMSRRVAGKVHAATEDLIVLSTRYTYTRCINMMLRGQRMRFLGLTMQLKMHEMNSLLEEMEVAWLEIQDQRAVLANRIKTGPVRGIRTLLNKYDGIVRQFIKNSDALCNMWTDLEGYLDERDRLNYASTL

Nearest PDB structures (foldseek):
  8qbw-assembly1_A  TM=6.850E-01  e=6.423E-01  Nostoc punctiforme
  6zw5-assembly1_B  TM=7.048E-01  e=1.056E+00  Nostoc punctiforme
  7o3x-assembly1_B  TM=7.251E-01  e=1.056E+00  Synechocystis sp. PCC 6803 substr. Kazusa
  6zvr-assembly1_D  TM=6.951E-01  e=1.736E+00  N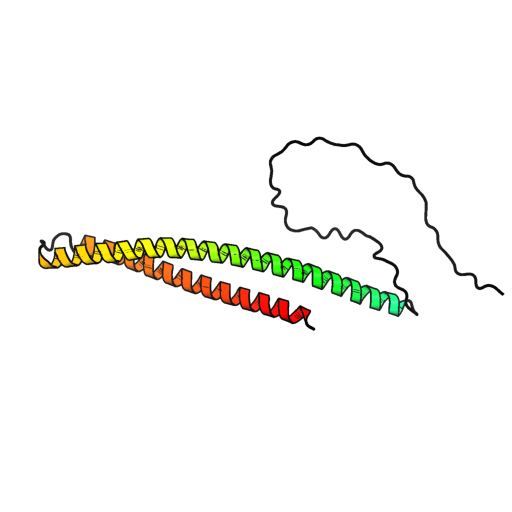ostoc punctiforme
  8qhx-assembly1_D  TM=7.887E-01  e=3.660E+00  Synechocystis sp. PCC 6803